Protein AF-A0A1F7HDV5-F1 (afdb_monomer_lite)

Sequence (120 aa):
MLSLFSFTANAQIQKISESGCVTSDGVPTLKCLEVVFSNVLVLASAIVVLILFIMFVVGSFLYLTSRGDPEGIKKAQGTIKFALIGLLLFMGSYLILNIINVVFGLKGDLMKFEIPENLP

Organism: NCBI:txid1802042

InterPro domains:
  IPR043993 Type IV secretion system pilin [PF18895] (34-99)

Secondary structure (DSSP, 8-state):
--GGG----------TTTTT-B-TTSPBPHHHHHHHHHHHHHHHHHHHHHHHHHHHHHHHHHHHHTTT-HHHHHHHHHHHHHHHHHHHHHHHHHHH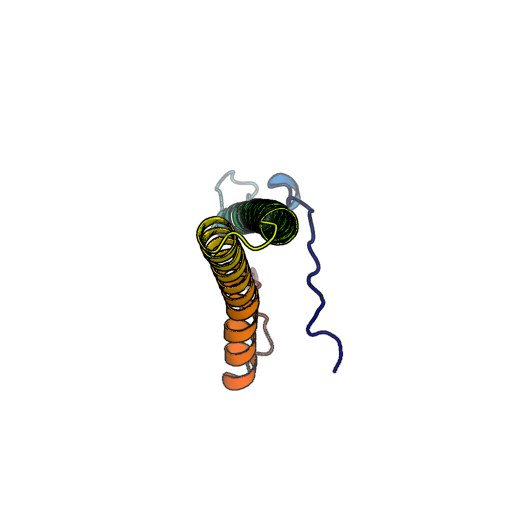HHHHHHHHT-SS-TT---------

Radius of gyration: 20.65 Å; chains: 1; bounding box: 58×25×55 Å

Structure (mmCIF, N/CA/C/O backbone):
data_AF-A0A1F7HDV5-F1
#
_entry.id   AF-A0A1F7HDV5-F1
#
loop_
_atom_site.group_PDB
_atom_site.id
_atom_site.type_symbol
_atom_site.label_atom_id
_atom_site.label_alt_id
_atom_site.label_comp_id
_atom_site.label_asym_id
_atom_site.label_entity_id
_atom_site.label_seq_id
_atom_site.pdbx_PDB_ins_code
_atom_site.Cartn_x
_atom_site.Cartn_y
_atom_site.Cartn_z
_atom_site.occupancy
_atom_site.B_iso_or_equiv
_atom_site.auth_seq_id
_atom_site.auth_comp_id
_atom_site.auth_asym_id
_atom_site.auth_atom_id
_atom_site.pdbx_PDB_model_num
ATOM 1 N N . MET A 1 1 ? -7.917 -17.226 -18.440 1.00 34.19 1 MET A N 1
ATOM 2 C CA . MET A 1 1 ? -8.938 -16.347 -17.823 1.00 34.19 1 MET A CA 1
ATOM 3 C C . MET A 1 1 ? -8.820 -16.226 -16.292 1.00 34.19 1 MET A C 1
ATOM 5 O O . MET A 1 1 ? -9.558 -15.446 -15.718 1.00 34.19 1 MET A O 1
ATOM 9 N N . LEU A 1 2 ? -7.873 -16.914 -15.627 1.00 40.38 2 LEU A N 1
ATOM 10 C CA . LEU A 1 2 ? -7.705 -16.884 -14.158 1.00 40.38 2 LEU A CA 1
ATOM 11 C C . LEU A 1 2 ? -6.338 -16.343 -13.679 1.00 40.38 2 LEU A C 1
ATOM 13 O O . LEU A 1 2 ? -6.026 -16.421 -12.501 1.00 40.38 2 LEU A O 1
ATOM 17 N N . SER A 1 3 ? -5.529 -15.758 -14.572 1.00 46.03 3 SER A N 1
ATOM 18 C CA . SER A 1 3 ? -4.183 -15.248 -14.239 1.00 46.03 3 SER A CA 1
ATOM 19 C C . SER A 1 3 ? -4.170 -13.835 -13.631 1.00 46.03 3 SER A C 1
ATOM 21 O O . SER A 1 3 ? -3.103 -13.313 -13.331 1.00 46.03 3 SER A O 1
ATOM 23 N N . LEU A 1 4 ? -5.333 -13.198 -13.451 1.00 45.03 4 LEU A N 1
ATOM 24 C CA . LEU A 1 4 ? -5.429 -11.801 -12.998 1.00 45.03 4 LEU A CA 1
ATOM 25 C C . LEU A 1 4 ? -5.106 -11.607 -11.506 1.00 45.03 4 LEU A C 1
ATOM 27 O O . LEU A 1 4 ? -4.964 -10.473 -11.064 1.00 45.03 4 LEU A O 1
ATOM 31 N N . PHE A 1 5 ? -4.972 -12.694 -10.740 1.00 45.94 5 PHE A N 1
ATOM 32 C CA . PHE A 1 5 ? -4.618 -12.660 -9.316 1.00 45.94 5 PHE A CA 1
ATOM 33 C C . PHE A 1 5 ? -3.220 -13.201 -9.022 1.00 45.94 5 PHE A C 1
ATOM 35 O O . PHE A 1 5 ? -2.891 -13.432 -7.859 1.00 45.94 5 PHE A O 1
ATOM 42 N N . SER A 1 6 ? -2.379 -13.377 -10.044 1.00 42.72 6 SER A N 1
ATOM 43 C CA . SER A 1 6 ? -0.965 -13.690 -9.844 1.00 42.72 6 SER A CA 1
ATOM 44 C C . SER A 1 6 ? -0.228 -12.451 -9.328 1.00 42.72 6 SER A C 1
ATOM 46 O O . SER A 1 6 ? 0.603 -11.871 -10.019 1.00 42.72 6 SER A O 1
ATOM 48 N N . PHE A 1 7 ? -0.506 -12.053 -8.083 1.00 50.22 7 PHE A N 1
ATOM 49 C CA . PHE A 1 7 ? 0.438 -11.298 -7.269 1.00 50.22 7 PHE A CA 1
ATOM 50 C C . PHE A 1 7 ? 1.604 -12.240 -6.959 1.00 50.22 7 PHE A C 1
ATOM 52 O O . PHE A 1 7 ? 1.737 -12.755 -5.850 1.00 50.22 7 PHE A O 1
ATOM 59 N N . THR A 1 8 ? 2.439 -12.527 -7.957 1.00 51.50 8 THR A N 1
ATOM 60 C CA . THR A 1 8 ? 3.750 -13.115 -7.709 1.00 51.50 8 THR A CA 1
ATOM 61 C C . THR A 1 8 ? 4.568 -12.042 -7.006 1.00 51.50 8 THR A C 1
ATOM 63 O O . THR A 1 8 ? 5.244 -11.233 -7.640 1.00 51.50 8 THR A O 1
ATOM 66 N N . ALA A 1 9 ? 4.459 -11.999 -5.680 1.00 44.91 9 ALA A N 1
ATOM 67 C CA . ALA A 1 9 ? 5.402 -11.304 -4.827 1.00 44.91 9 ALA A CA 1
ATOM 68 C C . ALA A 1 9 ? 6.722 -12.083 -4.896 1.00 44.91 9 ALA A C 1
ATOM 70 O O . ALA A 1 9 ? 7.033 -12.909 -4.040 1.00 44.91 9 ALA A O 1
ATOM 71 N N . ASN A 1 10 ? 7.482 -11.867 -5.969 1.00 53.50 10 ASN A N 1
ATOM 72 C CA . ASN A 1 10 ? 8.859 -12.319 -6.037 1.00 53.50 10 ASN A CA 1
ATOM 73 C C . ASN A 1 10 ? 9.647 -11.468 -5.033 1.00 53.50 10 ASN A C 1
ATOM 75 O O . ASN A 1 10 ? 10.115 -10.385 -5.358 1.00 53.50 10 ASN A O 1
ATOM 79 N N . ALA A 1 11 ? 9.787 -11.949 -3.796 1.00 49.41 11 ALA A N 1
ATOM 80 C CA . ALA A 1 11 ? 10.617 -11.329 -2.756 1.00 49.41 11 ALA A CA 1
ATOM 81 C C . ALA A 1 11 ? 12.134 -11.488 -3.022 1.00 49.41 11 ALA A C 1
ATOM 83 O O . ALA A 1 11 ? 12.949 -11.420 -2.104 1.00 49.41 11 ALA A O 1
ATOM 84 N N . GLN A 1 12 ? 12.522 -11.758 -4.270 1.00 51.56 12 GLN A N 1
ATOM 85 C CA . GLN A 1 12 ? 13.910 -11.952 -4.664 1.00 51.56 12 GLN A CA 1
ATOM 86 C C . GLN A 1 12 ? 14.505 -10.574 -4.962 1.00 51.56 12 GLN A C 1
ATOM 88 O O . GLN A 1 12 ? 14.268 -10.006 -6.024 1.00 51.56 12 GLN A O 1
ATOM 93 N N . ILE A 1 13 ? 15.254 -10.025 -4.004 1.00 58.44 13 ILE A N 1
ATOM 94 C CA . ILE A 1 13 ? 16.085 -8.840 -4.237 1.00 58.44 13 ILE A CA 1
ATOM 95 C C . ILE A 1 13 ? 17.119 -9.237 -5.290 1.00 58.44 13 ILE A C 1
ATOM 97 O O . ILE A 1 13 ? 17.965 -10.100 -5.043 1.00 58.44 13 ILE A O 1
ATOM 101 N N . GLN A 1 14 ? 17.039 -8.630 -6.470 1.00 62.47 14 GLN A N 1
ATOM 102 C CA . GLN A 1 14 ? 17.943 -8.932 -7.567 1.00 62.47 14 GLN A CA 1
ATOM 103 C C . GLN A 1 14 ? 19.323 -8.372 -7.203 1.00 62.47 14 GLN A C 1
ATOM 105 O O . GLN A 1 14 ? 19.498 -7.161 -7.033 1.00 62.47 14 GLN A O 1
ATOM 110 N N . LYS A 1 15 ? 20.298 -9.264 -6.983 1.00 54.75 15 LYS A N 1
ATOM 111 C CA . LYS A 1 15 ? 21.663 -8.882 -6.608 1.00 54.75 15 LYS A CA 1
ATOM 112 C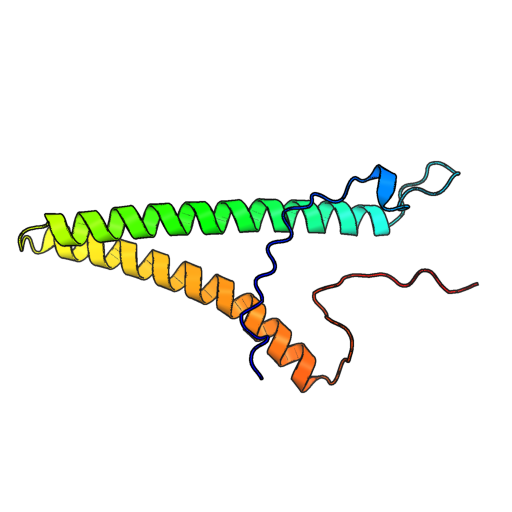 C . LYS A 1 15 ? 22.320 -8.139 -7.770 1.00 54.75 15 LYS A C 1
ATOM 114 O O . LYS A 1 15 ? 22.466 -8.696 -8.853 1.00 54.75 15 LYS A O 1
ATOM 119 N N . ILE A 1 16 ? 22.795 -6.921 -7.496 1.00 61.16 16 ILE A N 1
ATOM 120 C CA . ILE A 1 16 ? 23.449 -6.012 -8.460 1.00 61.16 16 ILE A CA 1
ATOM 121 C C . ILE A 1 16 ? 24.571 -6.718 -9.256 1.00 61.16 16 ILE A C 1
ATOM 123 O O . ILE A 1 16 ? 24.754 -6.465 -10.443 1.00 61.16 16 ILE A O 1
ATOM 127 N N . SER A 1 17 ? 25.298 -7.639 -8.610 1.00 53.75 17 SER A N 1
ATOM 128 C CA . SER A 1 17 ? 26.438 -8.357 -9.198 1.00 53.75 17 SER A CA 1
ATOM 129 C C . SER A 1 17 ? 26.061 -9.542 -10.102 1.00 53.75 17 SER A C 1
ATOM 131 O O . SER A 1 17 ? 26.893 -9.954 -10.901 1.00 53.75 17 SER A O 1
ATOM 133 N N . GLU A 1 18 ? 24.850 -10.100 -9.988 1.00 59.41 18 GLU A N 1
ATOM 134 C CA . GLU A 1 18 ? 24.367 -11.199 -10.851 1.00 59.41 18 GLU A CA 1
ATOM 135 C C . GLU A 1 18 ? 23.564 -10.682 -12.053 1.00 59.41 18 GLU A C 1
ATOM 137 O O . GLU A 1 18 ? 23.399 -11.392 -13.039 1.00 59.41 18 GLU A O 1
ATOM 142 N N . SER A 1 19 ? 23.095 -9.431 -12.010 1.00 57.56 19 SER A N 1
ATOM 143 C CA . SER A 1 19 ? 22.284 -8.817 -13.069 1.00 57.56 19 SER A CA 1
ATOM 144 C C . SER A 1 19 ? 23.060 -8.345 -14.306 1.00 57.56 19 SER A C 1
ATOM 146 O O . SER A 1 19 ? 22.453 -7.756 -15.194 1.00 57.56 19 SER A O 1
ATOM 148 N N . GLY A 1 20 ? 24.382 -8.551 -14.373 1.00 63.16 20 GLY A N 1
ATOM 149 C CA . GLY A 1 20 ? 25.196 -8.199 -15.547 1.00 63.16 20 GLY A CA 1
ATOM 150 C C . GLY A 1 20 ? 25.173 -6.711 -15.930 1.00 63.16 20 GLY A C 1
ATOM 151 O O . GLY A 1 20 ? 25.479 -6.370 -17.063 1.00 63.16 20 GLY A O 1
ATOM 152 N N . CYS A 1 21 ? 24.781 -5.817 -15.013 1.00 68.44 21 CYS A N 1
ATOM 153 C CA . CYS A 1 21 ? 24.524 -4.408 -15.329 1.00 68.44 21 CYS A CA 1
ATOM 154 C C . CYS A 1 21 ? 25.786 -3.522 -15.328 1.00 68.44 21 CYS A C 1
ATOM 156 O O . CYS A 1 21 ? 25.716 -2.347 -15.690 1.00 68.44 21 CYS A O 1
ATOM 158 N N . VAL A 1 22 ? 26.932 -4.082 -14.920 1.00 65.56 22 VAL A N 1
ATOM 159 C CA . VAL A 1 22 ? 28.242 -3.423 -14.922 1.00 65.56 22 VAL A CA 1
ATOM 160 C C . VAL A 1 22 ? 29.086 -4.054 -16.025 1.00 65.56 22 VAL A C 1
ATOM 162 O O . VAL A 1 22 ? 29.314 -5.264 -16.014 1.00 65.56 22 VAL A O 1
ATOM 165 N N . THR A 1 23 ? 29.538 -3.240 -16.976 1.00 66.00 23 THR A N 1
ATOM 166 C CA . THR A 1 23 ? 30.447 -3.688 -18.044 1.00 66.00 23 THR A CA 1
ATOM 167 C C . THR A 1 23 ? 31.854 -3.893 -17.470 1.00 66.00 23 THR A C 1
ATOM 169 O O . THR A 1 23 ? 32.214 -3.261 -16.474 1.00 66.00 23 THR A O 1
ATOM 172 N N . SER A 1 24 ? 32.677 -4.749 -18.085 1.00 63.34 24 SER A N 1
ATOM 173 C CA . SER A 1 24 ? 34.063 -5.014 -17.654 1.00 63.34 24 SER A CA 1
ATOM 174 C C . SER A 1 24 ? 34.967 -3.771 -17.580 1.00 63.34 24 SER A C 1
ATOM 176 O O . SER A 1 24 ? 36.004 -3.831 -16.928 1.00 63.34 24 SER A O 1
ATOM 178 N N . ASP A 1 25 ? 34.549 -2.642 -18.158 1.00 64.81 25 ASP A N 1
ATOM 179 C CA . ASP A 1 25 ? 35.237 -1.344 -18.091 1.00 64.81 25 ASP A CA 1
ATOM 180 C C . ASP A 1 25 ? 34.883 -0.507 -16.842 1.00 64.81 25 ASP A C 1
ATOM 182 O O . ASP A 1 25 ? 35.320 0.635 -16.703 1.00 64.81 25 ASP A O 1
ATOM 186 N N . GLY A 1 26 ? 34.081 -1.043 -15.914 1.00 66.88 26 GLY A N 1
ATOM 187 C CA . GLY A 1 26 ? 33.785 -0.406 -14.624 1.00 66.88 26 GLY A CA 1
ATOM 188 C C . GLY A 1 26 ? 32.790 0.760 -14.677 1.00 66.88 26 GLY A C 1
ATOM 189 O O . GLY A 1 26 ? 32.564 1.413 -13.658 1.00 66.88 26 GLY A O 1
ATOM 190 N N . VAL A 1 27 ? 32.166 1.018 -15.830 1.00 70.69 27 VAL A N 1
ATOM 191 C CA . VAL A 1 27 ? 31.098 2.019 -15.965 1.00 70.69 27 VAL A CA 1
ATOM 192 C C . VAL A 1 27 ? 29.722 1.413 -15.635 1.00 70.69 27 VAL A C 1
ATOM 194 O O . VAL A 1 27 ? 29.376 0.351 -16.161 1.00 70.69 27 VAL A O 1
ATOM 197 N N . PRO A 1 28 ? 28.911 2.057 -14.772 1.00 67.62 28 PRO A N 1
ATOM 198 C CA . PRO A 1 28 ? 27.533 1.637 -14.519 1.00 67.62 28 PRO A CA 1
ATOM 199 C C . PRO A 1 28 ? 26.625 1.994 -15.704 1.00 67.62 28 PRO A C 1
ATOM 201 O O . PRO A 1 28 ? 26.456 3.172 -16.026 1.00 67.62 28 PRO A O 1
ATOM 204 N N . THR A 1 29 ? 26.004 0.998 -16.335 1.00 72.75 29 THR A N 1
ATOM 205 C CA . THR A 1 29 ? 25.024 1.214 -17.412 1.00 72.75 29 THR A CA 1
ATOM 206 C C . THR A 1 29 ? 23.651 1.582 -16.833 1.00 72.75 29 THR A C 1
ATOM 208 O O . THR A 1 29 ? 23.334 1.268 -15.684 1.00 72.75 29 THR A O 1
ATOM 211 N N . LEU A 1 30 ? 22.776 2.187 -17.644 1.00 74.62 30 LEU A N 1
ATOM 212 C CA . LEU A 1 30 ? 21.386 2.524 -17.283 1.00 74.62 30 LEU A CA 1
ATOM 213 C C . LEU A 1 30 ? 20.580 1.295 -16.808 1.00 74.62 30 LEU A C 1
ATOM 215 O O . LEU A 1 30 ? 19.641 1.443 -16.030 1.00 74.62 30 LEU A O 1
ATOM 219 N N . LYS A 1 31 ? 21.000 0.077 -17.180 1.00 71.81 31 LYS A N 1
ATOM 220 C CA . LYS A 1 31 ? 20.475 -1.188 -16.643 1.00 71.81 31 LYS A CA 1
ATOM 221 C C . LYS A 1 31 ? 20.640 -1.340 -15.128 1.00 71.81 31 LYS A C 1
ATOM 223 O O . LYS A 1 31 ? 19.793 -1.950 -14.485 1.00 71.81 31 LYS A O 1
ATOM 228 N N . CYS A 1 32 ? 21.682 -0.780 -14.509 1.00 74.50 32 CYS A N 1
ATOM 229 C CA . CYS A 1 32 ? 21.804 -0.850 -13.048 1.00 74.50 32 CYS A CA 1
ATOM 230 C C . CYS A 1 32 ? 20.738 0.003 -12.347 1.00 74.50 32 CYS A C 1
ATOM 232 O O . CYS A 1 32 ? 20.306 -0.340 -11.246 1.00 74.50 32 CYS A O 1
ATOM 234 N N . LEU A 1 33 ? 20.281 1.088 -12.984 1.00 80.00 33 LEU A N 1
ATOM 235 C CA . LEU A 1 33 ? 19.199 1.907 -12.444 1.00 80.00 33 LEU A CA 1
ATOM 236 C C . LEU A 1 33 ? 17.873 1.135 -12.431 1.00 80.00 33 LEU A C 1
ATOM 238 O O . LEU A 1 33 ? 17.123 1.245 -11.464 1.00 80.00 33 LEU A O 1
ATOM 242 N N . GLU A 1 34 ? 17.625 0.300 -13.444 1.00 77.62 34 GLU A N 1
ATOM 243 C CA . GLU A 1 34 ? 16.471 -0.607 -13.501 1.00 77.62 34 GLU A CA 1
ATOM 244 C C . GLU A 1 34 ? 16.451 -1.577 -12.306 1.00 77.62 34 GLU A C 1
ATOM 246 O O . GLU A 1 34 ? 15.428 -1.720 -11.635 1.00 77.62 34 GLU A O 1
ATOM 251 N N . VAL A 1 35 ? 17.598 -2.181 -11.969 1.00 77.75 35 VAL A N 1
ATOM 252 C CA . VAL A 1 35 ? 17.722 -3.119 -10.836 1.00 77.75 35 VAL A CA 1
ATOM 253 C C . VAL A 1 35 ? 17.473 -2.422 -9.500 1.00 77.75 35 VAL A C 1
ATOM 255 O O . VAL A 1 35 ? 16.745 -2.940 -8.649 1.00 77.75 35 VAL A O 1
ATOM 258 N N . VAL A 1 36 ? 18.046 -1.231 -9.305 1.00 81.81 36 VAL A N 1
ATOM 259 C CA . VAL A 1 36 ? 17.821 -0.440 -8.086 1.00 81.81 36 VAL A CA 1
ATOM 260 C C . VAL A 1 36 ? 16.349 -0.054 -7.968 1.00 81.81 36 VAL A C 1
ATOM 262 O O . VAL A 1 36 ? 15.757 -0.230 -6.904 1.00 81.81 36 VAL A O 1
ATOM 265 N N . PHE A 1 37 ? 15.740 0.418 -9.056 1.00 83.19 37 PHE A N 1
ATOM 266 C CA . PHE A 1 37 ? 14.338 0.822 -9.068 1.00 83.19 37 PHE A CA 1
ATOM 267 C C . PHE A 1 37 ? 13.401 -0.361 -8.790 1.00 83.19 37 PHE A C 1
ATOM 269 O O . PHE A 1 37 ? 12.502 -0.244 -7.959 1.00 83.19 37 PHE A O 1
ATOM 276 N N . SER A 1 38 ? 13.663 -1.522 -9.394 1.00 80.00 38 SER A N 1
ATOM 277 C CA . SER A 1 38 ? 12.918 -2.761 -9.142 1.00 80.00 38 SER A CA 1
ATOM 278 C C . SER A 1 38 ? 13.010 -3.192 -7.673 1.00 80.00 38 SER A C 1
ATOM 280 O O . SER A 1 38 ? 11.987 -3.401 -7.018 1.00 80.00 38 SER A O 1
ATOM 282 N N . ASN A 1 39 ? 14.217 -3.221 -7.100 1.00 81.94 39 ASN A N 1
ATOM 283 C CA . ASN A 1 39 ? 14.418 -3.587 -5.695 1.00 81.94 39 ASN A CA 1
ATOM 284 C C . ASN A 1 39 ? 13.724 -2.609 -4.729 1.00 81.94 39 ASN A C 1
ATOM 286 O O . ASN A 1 39 ? 13.118 -3.037 -3.743 1.00 81.94 39 ASN A O 1
ATOM 290 N N . VAL A 1 40 ? 13.775 -1.303 -5.016 1.00 85.69 40 VAL A N 1
ATOM 291 C CA . VAL A 1 40 ? 13.093 -0.276 -4.213 1.00 85.69 40 VAL A CA 1
ATOM 292 C C . VAL A 1 40 ? 11.576 -0.435 -4.294 1.00 85.69 40 VAL A C 1
ATOM 294 O O . VAL A 1 40 ? 10.911 -0.367 -3.261 1.00 85.69 40 VAL A O 1
ATOM 297 N N . LEU A 1 41 ? 11.019 -0.695 -5.479 1.00 85.50 41 LEU A N 1
ATOM 298 C CA . LEU A 1 41 ? 9.584 -0.928 -5.649 1.00 85.50 41 LEU A CA 1
ATOM 299 C C . LEU A 1 41 ? 9.111 -2.192 -4.922 1.00 85.50 41 LEU A C 1
ATOM 301 O O . LEU A 1 41 ? 8.081 -2.156 -4.245 1.00 85.50 41 LEU A O 1
ATOM 305 N N . VAL A 1 42 ? 9.865 -3.292 -5.007 1.00 82.75 42 VAL A N 1
ATOM 306 C CA . VAL A 1 42 ? 9.550 -4.535 -4.284 1.00 82.75 42 VAL A CA 1
ATOM 307 C C . VAL A 1 42 ? 9.561 -4.288 -2.775 1.00 82.75 42 VAL A C 1
ATOM 309 O O . VAL A 1 42 ? 8.597 -4.639 -2.092 1.00 82.75 42 VAL A O 1
ATOM 312 N N . LEU A 1 43 ? 10.580 -3.603 -2.252 1.00 85.19 43 LEU A N 1
ATOM 313 C CA . LEU A 1 43 ? 10.653 -3.264 -0.830 1.00 85.19 43 LEU A CA 1
ATOM 314 C C . LEU A 1 43 ? 9.503 -2.342 -0.393 1.00 85.19 43 LEU A C 1
ATOM 316 O O . LEU A 1 43 ? 8.847 -2.604 0.616 1.00 85.19 43 LEU A O 1
ATOM 320 N N . ALA A 1 44 ? 9.227 -1.286 -1.160 1.00 88.19 44 ALA A N 1
ATOM 321 C CA . ALA A 1 44 ? 8.158 -0.339 -0.861 1.00 88.19 44 ALA A CA 1
ATOM 322 C C . ALA A 1 44 ? 6.781 -1.019 -0.881 1.00 88.19 44 ALA A C 1
ATOM 324 O O . ALA A 1 44 ? 5.984 -0.823 0.036 1.00 88.19 44 ALA A O 1
ATOM 325 N N . SER A 1 45 ? 6.512 -1.862 -1.881 1.00 87.12 45 SER A N 1
ATOM 326 C CA . SER A 1 45 ? 5.248 -2.598 -1.983 1.00 87.12 45 SER A CA 1
ATOM 327 C C . SER A 1 45 ? 5.031 -3.552 -0.803 1.00 87.12 45 SER A C 1
ATOM 329 O O . SER A 1 45 ? 3.934 -3.582 -0.241 1.00 87.12 45 SER A O 1
ATOM 331 N N . ALA A 1 46 ? 6.076 -4.254 -0.351 1.00 86.81 46 ALA A N 1
ATOM 332 C CA . ALA A 1 46 ? 6.003 -5.123 0.821 1.00 86.81 46 ALA A CA 1
ATOM 333 C C . ALA A 1 46 ? 5.651 -4.340 2.099 1.00 86.81 46 ALA A C 1
ATOM 335 O O . ALA A 1 46 ? 4.797 -4.769 2.879 1.00 86.81 46 ALA A O 1
ATOM 336 N N . ILE A 1 47 ? 6.255 -3.161 2.286 1.00 90.75 47 ILE A N 1
ATOM 337 C CA . ILE A 1 47 ? 5.965 -2.278 3.425 1.00 90.75 47 ILE A CA 1
ATOM 338 C C . ILE A 1 47 ? 4.517 -1.773 3.370 1.00 90.75 47 ILE A C 1
ATOM 340 O O . ILE A 1 47 ? 3.821 -1.794 4.385 1.00 90.75 47 ILE A O 1
ATOM 344 N N . VAL A 1 48 ? 4.035 -1.362 2.193 1.00 90.62 48 VAL A N 1
ATOM 345 C CA . VAL A 1 48 ? 2.653 -0.887 2.013 1.00 90.62 48 VAL A CA 1
ATOM 346 C C . VAL A 1 48 ? 1.645 -1.971 2.391 1.00 90.62 48 VAL A C 1
ATOM 348 O O . VAL A 1 48 ? 0.728 -1.706 3.169 1.00 90.62 48 VAL A O 1
ATOM 351 N N . VAL A 1 49 ? 1.826 -3.198 1.896 1.00 89.31 49 VAL A N 1
ATOM 352 C CA . VAL A 1 49 ? 0.923 -4.319 2.200 1.00 89.31 49 VAL A CA 1
ATOM 353 C C . VAL A 1 49 ? 0.927 -4.643 3.697 1.00 89.31 49 VAL A C 1
ATOM 355 O O . VAL A 1 49 ? -0.138 -4.849 4.280 1.00 89.31 49 VAL A O 1
ATOM 358 N N . LEU A 1 50 ? 2.097 -4.620 4.342 1.00 92.12 50 LEU A N 1
ATOM 359 C CA . LEU A 1 50 ? 2.216 -4.840 5.784 1.00 92.12 50 LEU A CA 1
ATOM 360 C C . LEU A 1 50 ? 1.460 -3.774 6.595 1.00 92.12 50 LEU A C 1
ATOM 362 O O . LEU A 1 50 ? 0.712 -4.109 7.515 1.00 92.12 50 LEU A O 1
ATOM 366 N N . ILE A 1 51 ? 1.617 -2.496 6.243 1.00 92.19 51 ILE A N 1
ATOM 367 C CA . ILE A 1 51 ? 0.929 -1.389 6.923 1.00 92.19 51 ILE A CA 1
ATOM 368 C C . ILE A 1 51 ? -0.587 -1.495 6.729 1.00 92.19 51 ILE A C 1
ATOM 370 O O . ILE A 1 51 ? -1.337 -1.379 7.702 1.00 92.19 51 ILE A O 1
ATOM 374 N N . LEU A 1 52 ? -1.045 -1.760 5.501 1.00 91.31 52 LEU A N 1
ATOM 375 C CA . LEU A 1 52 ? -2.468 -1.945 5.205 1.00 91.31 52 LEU A CA 1
ATOM 376 C C . LEU A 1 52 ? -3.063 -3.100 6.015 1.00 91.31 52 LEU A C 1
ATOM 378 O O . LEU A 1 52 ? -4.158 -2.958 6.559 1.00 91.31 52 LEU A O 1
ATOM 382 N N . PHE A 1 53 ? -2.331 -4.207 6.156 1.00 91.56 53 PHE A N 1
ATOM 383 C CA . PHE A 1 53 ? -2.758 -5.340 6.971 1.00 91.56 53 PHE A CA 1
ATOM 384 C C . PHE A 1 53 ? -2.926 -4.954 8.448 1.00 91.56 53 PHE A C 1
ATOM 386 O O . PHE A 1 53 ? -3.970 -5.227 9.041 1.00 91.56 53 PHE A O 1
ATOM 393 N N . ILE A 1 54 ? -1.953 -4.248 9.034 1.00 93.56 54 ILE A N 1
ATOM 394 C CA . ILE A 1 54 ? -2.027 -3.793 10.433 1.00 93.56 54 ILE A CA 1
ATOM 395 C C . ILE A 1 54 ? -3.209 -2.836 10.638 1.00 93.56 54 ILE A C 1
ATOM 397 O O . ILE A 1 54 ? -3.990 -3.009 11.576 1.00 93.56 54 ILE A O 1
ATOM 401 N N . MET A 1 55 ? -3.382 -1.850 9.752 1.00 91.25 55 MET A N 1
ATOM 402 C CA . MET A 1 55 ? -4.496 -0.899 9.831 1.00 91.25 55 MET A CA 1
ATOM 403 C C . MET A 1 55 ? -5.856 -1.588 9.697 1.00 91.25 55 MET A C 1
ATOM 405 O O . MET A 1 55 ? -6.803 -1.219 10.396 1.00 91.25 55 MET A O 1
ATOM 409 N N . PHE A 1 56 ? -5.954 -2.600 8.834 1.00 92.50 56 PHE A N 1
ATOM 410 C CA . PHE A 1 56 ? -7.170 -3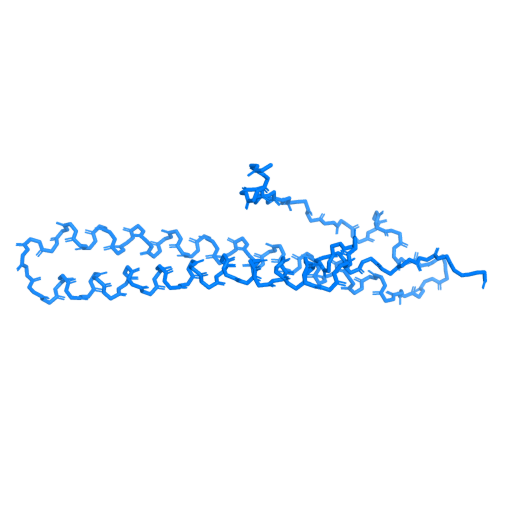.383 8.655 1.00 92.50 56 PHE A CA 1
ATOM 411 C C . PHE A 1 56 ? -7.524 -4.179 9.916 1.00 92.50 56 PHE A C 1
ATOM 413 O O . PHE A 1 56 ? -8.672 -4.143 10.368 1.00 92.50 56 PHE A O 1
ATOM 420 N N . VAL A 1 57 ? -6.537 -4.840 10.529 1.00 93.69 57 VAL A N 1
ATOM 421 C CA . VAL A 1 57 ? -6.713 -5.593 11.778 1.00 93.69 57 VAL A CA 1
ATOM 422 C C . VAL A 1 57 ? -7.143 -4.658 12.912 1.00 93.69 57 VAL A C 1
ATOM 424 O O . VAL A 1 57 ? -8.179 -4.889 13.535 1.00 93.69 57 VAL A O 1
ATOM 427 N N . VAL A 1 58 ? -6.417 -3.559 13.140 1.00 91.56 58 VAL A N 1
ATOM 428 C CA . VAL A 1 58 ? -6.732 -2.593 14.209 1.00 91.56 58 VAL A CA 1
ATOM 429 C C . VAL A 1 58 ? -8.106 -1.951 14.000 1.00 91.56 58 VAL A C 1
ATOM 431 O O . VAL A 1 58 ? -8.888 -1.859 14.946 1.00 91.56 58 VAL A O 1
ATOM 434 N N . GLY A 1 59 ? -8.437 -1.550 12.769 1.00 90.81 59 GLY A N 1
ATOM 435 C CA . GLY A 1 59 ? -9.750 -0.991 12.439 1.00 90.81 59 GLY A CA 1
ATOM 436 C C . GLY A 1 59 ? -10.890 -1.981 12.693 1.00 90.81 59 GLY A C 1
ATOM 437 O O . GLY A 1 59 ? -11.920 -1.604 13.253 1.00 90.81 59 GLY A O 1
ATOM 438 N N . SER A 1 60 ? -10.680 -3.257 12.360 1.00 90.62 60 SER A N 1
ATOM 439 C CA . SER A 1 60 ? -11.660 -4.328 12.581 1.00 90.62 60 SER A CA 1
ATOM 440 C C . SER A 1 60 ? -11.875 -4.612 14.069 1.00 90.62 60 SER A C 1
ATOM 442 O O . SER A 1 60 ? -13.016 -4.670 14.528 1.00 90.62 60 SER A O 1
ATOM 444 N N . PHE A 1 61 ? -10.799 -4.721 14.854 1.00 92.19 61 PHE A N 1
ATOM 445 C CA . PHE A 1 61 ? -10.902 -4.915 16.304 1.00 92.19 61 PHE A CA 1
ATOM 446 C C . PHE A 1 61 ? -11.555 -3.721 17.006 1.00 92.19 61 PHE A C 1
ATOM 448 O O . PHE A 1 61 ? -12.376 -3.915 17.907 1.00 92.19 61 PHE A O 1
ATOM 455 N N . LEU A 1 62 ? -11.241 -2.495 16.577 1.00 90.12 62 LEU A N 1
ATOM 456 C CA . LEU A 1 62 ? -11.869 -1.286 17.106 1.00 90.12 62 LEU A CA 1
ATOM 457 C C . LEU A 1 62 ? -13.375 -1.274 16.815 1.00 90.12 62 LEU A C 1
ATOM 459 O O . LEU A 1 62 ? -14.161 -0.957 17.706 1.00 90.12 62 LEU A O 1
ATOM 463 N N . TYR A 1 63 ? -13.789 -1.685 15.613 1.00 89.62 63 TYR A N 1
ATOM 464 C CA . TYR A 1 63 ? -15.203 -1.778 15.245 1.00 89.62 63 TYR A CA 1
ATOM 465 C C . TYR A 1 63 ? -15.964 -2.762 16.145 1.00 89.62 63 TYR A C 1
ATOM 467 O O . TYR A 1 63 ? -17.002 -2.409 16.704 1.00 89.62 63 TYR A O 1
ATOM 475 N N . LEU A 1 64 ? -15.414 -3.964 16.354 1.00 90.38 64 LEU A N 1
ATOM 476 C CA . LEU A 1 64 ? -16.038 -5.001 17.186 1.00 90.38 64 LEU A CA 1
ATOM 477 C C . LEU A 1 64 ? -16.084 -4.623 18.676 1.00 90.38 64 LEU A C 1
ATOM 479 O O . LEU A 1 64 ? -17.054 -4.925 19.368 1.00 90.38 64 LEU A O 1
ATOM 483 N N . THR A 1 65 ? -15.055 -3.935 19.175 1.00 89.56 65 THR A N 1
ATOM 484 C CA . THR A 1 65 ? -14.938 -3.575 20.602 1.00 89.56 65 THR A CA 1
ATOM 485 C C . THR A 1 65 ? -15.732 -2.316 20.968 1.00 89.56 65 THR A C 1
ATOM 487 O O . THR A 1 65 ? -15.943 -2.049 22.148 1.00 89.56 65 THR A O 1
ATOM 490 N N . SER A 1 66 ? -16.235 -1.559 19.988 1.00 84.69 66 SER A N 1
ATOM 491 C CA . SER A 1 66 ? -16.935 -0.290 20.239 1.00 84.69 66 SER A CA 1
ATOM 492 C C . SER A 1 66 ? -18.296 -0.441 20.937 1.00 84.69 66 SER A C 1
ATOM 494 O O . SER A 1 66 ? -18.864 0.564 21.340 1.00 84.69 66 SER A O 1
ATOM 496 N N . ARG A 1 67 ? -18.831 -1.662 21.122 1.00 82.44 67 ARG A N 1
ATOM 497 C CA . ARG A 1 67 ? -20.039 -1.965 21.936 1.00 82.44 67 ARG A CA 1
ATOM 498 C C . ARG A 1 67 ? -21.274 -1.072 21.680 1.00 82.44 67 ARG A C 1
ATOM 500 O O . ARG A 1 67 ? -22.154 -0.995 22.529 1.00 82.44 67 ARG A O 1
ATOM 507 N N . GLY A 1 68 ? -21.369 -0.433 20.514 1.00 79.75 68 GLY A N 1
ATOM 508 C CA . GLY A 1 68 ? -22.469 0.474 20.168 1.00 79.75 68 GLY A CA 1
ATOM 509 C C . GLY A 1 68 ? -22.238 1.952 20.501 1.00 79.75 68 GLY A C 1
ATOM 510 O O . GLY A 1 68 ? -23.145 2.748 20.280 1.00 79.75 68 GLY A O 1
ATOM 511 N N . ASP A 1 69 ? -21.050 2.342 20.973 1.00 89.94 69 ASP A N 1
ATOM 512 C CA . ASP A 1 69 ? -20.669 3.752 21.076 1.00 89.94 69 ASP A CA 1
ATOM 513 C C . ASP A 1 69 ? -20.537 4.375 19.667 1.00 89.94 69 ASP A C 1
ATOM 515 O O . ASP A 1 69 ? -19.720 3.910 18.859 1.00 89.94 69 ASP A O 1
ATOM 519 N N . PRO A 1 70 ? -21.330 5.410 19.329 1.00 86.44 70 PRO A N 1
ATOM 520 C CA . PRO A 1 70 ? -21.317 6.007 17.995 1.00 86.44 70 PRO A CA 1
ATOM 521 C C . PRO A 1 70 ? -19.967 6.638 17.634 1.00 86.44 70 PRO A C 1
ATOM 523 O O . PRO A 1 70 ? -19.617 6.683 16.450 1.00 86.44 70 PRO A O 1
ATOM 526 N N . GLU A 1 71 ? -19.193 7.105 18.616 1.00 87.44 71 GLU A N 1
ATOM 527 C CA . GLU A 1 71 ? -17.891 7.725 18.372 1.00 87.44 71 GLU A CA 1
ATOM 528 C C . GLU A 1 71 ? -16.831 6.681 17.987 1.00 87.44 71 GLU A C 1
ATOM 530 O O . GLU A 1 71 ? -16.174 6.814 16.944 1.00 87.44 71 GLU A O 1
ATOM 535 N N . GLY A 1 72 ? -16.734 5.588 18.749 1.00 86.81 72 GLY A N 1
ATOM 536 C CA . GLY A 1 72 ? -15.865 4.448 18.446 1.00 86.81 72 GLY A CA 1
ATOM 537 C C . GLY A 1 72 ? -16.178 3.799 17.095 1.00 86.81 72 GLY A C 1
ATOM 538 O O . GLY A 1 72 ? -15.268 3.563 16.290 1.00 86.81 72 GLY A O 1
ATOM 539 N N . ILE A 1 73 ? -17.466 3.608 16.785 1.00 89.56 73 ILE A N 1
ATOM 540 C CA . ILE A 1 73 ? -17.910 3.048 15.500 1.00 89.56 73 ILE A CA 1
ATOM 541 C C . ILE A 1 73 ? -17.527 3.963 14.333 1.00 89.56 73 ILE A C 1
ATOM 543 O O . ILE A 1 73 ? -16.994 3.484 13.327 1.00 89.56 73 ILE A O 1
ATOM 547 N N . LYS A 1 74 ? -17.748 5.279 14.455 1.00 90.38 74 LYS A N 1
ATOM 548 C CA . LYS A 1 74 ? -17.404 6.246 13.401 1.00 90.38 74 LYS A CA 1
ATOM 549 C C . LYS A 1 74 ? -15.899 6.272 13.138 1.00 90.38 74 LYS A C 1
ATOM 551 O O . LYS A 1 74 ? -15.479 6.306 11.978 1.00 90.38 74 LYS A O 1
ATOM 556 N N . LYS A 1 75 ? -15.086 6.205 14.195 1.00 88.56 75 LYS A N 1
ATOM 557 C CA . LYS A 1 75 ? -13.623 6.150 14.088 1.00 88.56 75 LYS A CA 1
ATOM 558 C C . LYS A 1 75 ? -13.156 4.866 13.399 1.00 88.56 75 LYS A C 1
ATOM 560 O O . LYS A 1 75 ? -12.376 4.941 12.450 1.00 88.56 75 LYS A O 1
ATOM 565 N N . ALA A 1 76 ? -13.680 3.712 13.810 1.00 90.12 76 ALA A N 1
ATOM 566 C CA . ALA A 1 76 ? -13.338 2.421 13.219 1.00 90.12 76 ALA A CA 1
ATOM 567 C C . ALA A 1 76 ? -13.726 2.331 11.736 1.00 90.12 76 ALA A C 1
ATOM 569 O O . ALA A 1 76 ? -12.917 1.919 10.904 1.00 90.12 76 ALA A O 1
ATOM 570 N N . GLN A 1 77 ? -14.931 2.788 11.383 1.00 89.38 77 GLN A N 1
ATOM 571 C CA . GLN A 1 77 ? -15.366 2.866 9.988 1.00 89.38 77 GLN A CA 1
ATOM 572 C C . GLN A 1 77 ? -14.475 3.794 9.161 1.00 89.38 77 GLN A C 1
ATOM 574 O O . GLN A 1 77 ? -14.170 3.469 8.016 1.00 89.38 77 GLN A O 1
ATOM 579 N N . GLY A 1 78 ? -14.027 4.918 9.728 1.00 91.81 78 GLY A N 1
ATOM 580 C CA . GLY A 1 78 ? -13.039 5.789 9.093 1.00 91.81 78 GLY A CA 1
ATOM 581 C C . GLY A 1 78 ? -11.758 5.028 8.754 1.00 91.81 78 GLY A C 1
ATOM 582 O O . GLY A 1 78 ? -11.356 4.991 7.592 1.00 91.81 78 GLY A O 1
ATOM 583 N N . THR A 1 79 ? -11.163 4.349 9.738 1.00 91.06 79 THR A N 1
ATOM 584 C CA . THR A 1 79 ? -9.938 3.553 9.548 1.00 91.06 79 THR A CA 1
ATOM 585 C C . THR A 1 79 ? -10.109 2.458 8.493 1.00 91.06 79 THR A C 1
ATOM 587 O O . THR A 1 79 ? -9.265 2.334 7.606 1.00 91.06 79 THR A O 1
ATOM 590 N N . ILE A 1 80 ? -11.212 1.705 8.536 1.00 91.56 80 ILE A N 1
ATOM 591 C CA . ILE A 1 80 ? -11.493 0.640 7.560 1.00 91.56 80 ILE A CA 1
ATOM 592 C C . ILE A 1 80 ? -11.677 1.224 6.153 1.00 91.56 80 ILE A C 1
ATOM 594 O O . ILE A 1 80 ? -11.137 0.676 5.193 1.00 91.56 80 ILE A O 1
ATOM 598 N N . LYS A 1 81 ? -12.384 2.354 6.010 1.00 92.31 81 LYS A N 1
ATOM 599 C CA . LYS A 1 81 ? -12.552 3.023 4.711 1.00 92.31 81 LYS A CA 1
ATOM 600 C C . LYS A 1 81 ? -11.214 3.449 4.119 1.00 92.31 81 LYS A C 1
ATOM 602 O O . LYS A 1 81 ? -10.969 3.172 2.949 1.00 92.31 81 LYS A O 1
ATOM 607 N N . PHE A 1 82 ? -10.343 4.073 4.910 1.00 91.38 82 PHE A N 1
ATOM 608 C CA . PHE A 1 82 ? -9.016 4.467 4.434 1.00 91.38 82 PHE A CA 1
ATOM 609 C C . PHE A 1 82 ? -8.157 3.258 4.041 1.00 91.38 82 PHE A C 1
ATOM 611 O O . PHE A 1 82 ? -7.516 3.296 2.992 1.00 91.38 82 PHE A O 1
ATOM 618 N N . ALA A 1 83 ? -8.196 2.168 4.814 1.00 91.25 83 ALA A N 1
ATOM 619 C CA . ALA A 1 83 ? -7.492 0.931 4.473 1.00 91.25 83 ALA A CA 1
ATOM 620 C C . ALA A 1 83 ? -8.008 0.314 3.157 1.00 91.25 83 ALA A C 1
ATOM 622 O O . ALA A 1 83 ? -7.211 -0.069 2.301 1.00 91.25 83 ALA A O 1
ATOM 623 N N . LEU A 1 84 ? -9.331 0.275 2.956 1.00 92.88 84 LEU A N 1
ATOM 624 C CA . LEU A 1 84 ? -9.946 -0.229 1.723 1.00 92.88 84 LEU A CA 1
ATOM 625 C C . LEU A 1 84 ? -9.602 0.629 0.504 1.00 92.88 84 LEU A C 1
ATOM 627 O O . LEU A 1 84 ? -9.294 0.086 -0.552 1.00 92.88 84 LEU A O 1
ATOM 631 N N . ILE A 1 85 ? -9.626 1.956 0.643 1.00 94.12 85 ILE A N 1
ATOM 632 C CA . ILE A 1 85 ? -9.257 2.879 -0.438 1.00 94.12 85 ILE A CA 1
ATOM 633 C C . ILE A 1 85 ? -7.784 2.700 -0.815 1.00 94.12 85 ILE A C 1
ATOM 635 O O . ILE A 1 85 ? -7.469 2.637 -2.001 1.00 94.12 85 ILE A O 1
ATOM 639 N N . GLY A 1 86 ? -6.891 2.560 0.170 1.00 90.50 86 GLY A N 1
ATOM 640 C CA . GLY A 1 86 ? -5.471 2.300 -0.076 1.00 90.50 86 GLY A CA 1
ATOM 641 C C . GLY A 1 86 ? -5.234 0.981 -0.815 1.00 90.50 86 GLY A C 1
ATOM 642 O O . GLY A 1 86 ? -4.494 0.950 -1.798 1.00 90.50 86 GLY A O 1
ATOM 643 N N . LEU A 1 87 ? -5.918 -0.090 -0.402 1.00 91.69 87 LEU A N 1
ATOM 644 C CA . LEU A 1 87 ? -5.848 -1.385 -1.080 1.00 91.69 87 LEU A CA 1
ATOM 645 C C . LEU A 1 87 ? -6.392 -1.311 -2.513 1.00 91.69 87 LEU A C 1
ATOM 647 O O . LEU A 1 87 ? -5.761 -1.812 -3.444 1.00 91.69 87 LEU A O 1
ATOM 651 N N . LEU A 1 88 ? -7.546 -0.666 -2.700 1.00 93.69 88 LEU A N 1
ATOM 652 C CA . LEU A 1 88 ? -8.172 -0.516 -4.010 1.00 93.69 88 LEU A CA 1
ATOM 653 C C . LEU A 1 88 ? -7.297 0.305 -4.957 1.00 93.69 88 LEU A C 1
ATOM 655 O O . LEU A 1 88 ? -7.202 -0.033 -6.130 1.00 93.69 88 LEU A O 1
ATOM 659 N N . LEU A 1 89 ? -6.635 1.350 -4.461 1.00 92.69 89 LEU A N 1
ATOM 660 C CA . LEU A 1 89 ? -5.703 2.157 -5.244 1.00 92.69 89 LEU A CA 1
ATOM 661 C C . LEU A 1 89 ? -4.458 1.349 -5.629 1.00 92.69 89 LEU A C 1
ATOM 663 O O . LEU A 1 89 ? -4.028 1.406 -6.780 1.00 92.69 89 LEU A O 1
ATOM 667 N N . PHE A 1 90 ? -3.919 0.546 -4.707 1.00 89.31 90 PHE A N 1
ATOM 668 C CA . PHE A 1 90 ? -2.788 -0.339 -4.986 1.00 89.31 90 PHE A CA 1
ATOM 669 C C . PHE A 1 90 ? -3.126 -1.376 -6.071 1.00 89.31 90 PHE A C 1
ATOM 671 O O . PHE A 1 90 ? -2.409 -1.489 -7.065 1.00 89.31 90 PHE A O 1
ATOM 678 N N . MET A 1 91 ? -4.257 -2.075 -5.936 1.00 89.31 91 MET A N 1
ATOM 679 C CA . MET A 1 91 ? -4.742 -3.012 -6.961 1.00 89.31 91 MET A CA 1
ATOM 680 C C . MET A 1 91 ? -5.125 -2.295 -8.264 1.00 89.31 91 MET A C 1
ATOM 682 O O . MET A 1 91 ? -4.871 -2.797 -9.359 1.00 89.31 91 MET A O 1
ATOM 686 N N . GLY A 1 92 ? -5.717 -1.108 -8.151 1.00 91.25 92 GLY A N 1
ATOM 687 C CA . GLY A 1 92 ? -6.134 -0.271 -9.269 1.00 91.25 92 GLY A CA 1
ATOM 688 C C . GLY A 1 92 ? -4.956 0.174 -10.128 1.00 91.25 92 GLY A C 1
ATOM 689 O O . GLY A 1 92 ? -5.067 0.146 -11.348 1.00 91.25 92 GLY A O 1
ATOM 690 N N . SER A 1 93 ? -3.811 0.493 -9.521 1.00 88.12 93 SER A N 1
ATOM 691 C CA . SER A 1 93 ? -2.576 0.823 -10.244 1.00 88.12 93 SER A CA 1
ATOM 692 C C . SER A 1 93 ? -2.177 -0.288 -11.225 1.00 88.12 93 SER A C 1
ATOM 694 O O . SER A 1 93 ? -1.969 -0.031 -12.412 1.00 88.12 93 SER A O 1
ATOM 696 N N . TYR A 1 94 ? -2.178 -1.545 -10.764 1.00 82.12 94 TYR A N 1
ATOM 697 C CA . TYR A 1 94 ? -1.897 -2.701 -11.620 1.00 82.12 94 TYR A CA 1
ATOM 698 C C . TYR A 1 94 ? -2.939 -2.859 -12.735 1.00 82.12 94 TYR A C 1
ATOM 700 O O . TYR A 1 94 ? -2.594 -3.088 -13.896 1.00 82.12 94 TYR A O 1
ATOM 708 N N . LEU A 1 95 ? -4.221 -2.692 -12.397 1.00 86.12 95 LEU A N 1
ATOM 709 C CA . LEU A 1 95 ? -5.312 -2.815 -13.360 1.00 86.12 95 LEU A CA 1
ATOM 710 C C . LEU A 1 95 ? -5.213 -1.771 -14.480 1.00 86.12 95 LEU A C 1
ATOM 712 O O .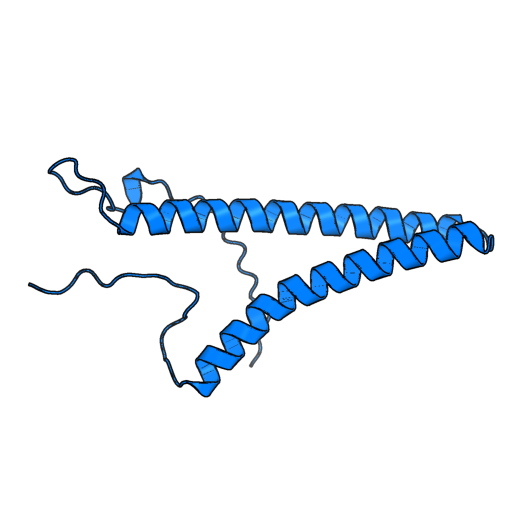 LEU A 1 95 ? -5.395 -2.118 -15.645 1.00 86.12 95 LEU A O 1
ATOM 716 N N . ILE A 1 96 ? -4.902 -0.518 -14.146 1.00 86.25 96 ILE A N 1
ATOM 717 C CA . ILE A 1 96 ? -4.765 0.576 -15.118 1.00 86.25 96 ILE A CA 1
ATOM 718 C C . ILE A 1 96 ? -3.643 0.265 -16.114 1.00 86.25 96 ILE A C 1
ATOM 720 O O . ILE A 1 96 ? -3.849 0.383 -17.321 1.00 86.25 96 ILE A O 1
ATOM 724 N N . LEU A 1 97 ? -2.488 -0.194 -15.630 1.00 82.38 97 LEU A N 1
ATOM 725 C CA . LEU A 1 97 ? -1.349 -0.547 -16.484 1.00 82.38 97 LEU A CA 1
ATOM 726 C C . LEU A 1 97 ? -1.677 -1.727 -17.408 1.00 82.38 97 LEU A C 1
ATOM 728 O O . LEU A 1 97 ? -1.347 -1.696 -18.593 1.00 82.38 97 LEU A O 1
ATOM 732 N N . ASN A 1 98 ? -2.419 -2.720 -16.914 1.00 79.75 98 ASN A N 1
ATOM 733 C CA . ASN A 1 98 ? -2.883 -3.831 -17.742 1.00 79.75 98 ASN A CA 1
ATOM 734 C C . ASN A 1 98 ? -3.914 -3.396 -18.803 1.00 79.75 98 ASN A C 1
ATOM 736 O O . ASN A 1 98 ? -3.867 -3.862 -19.939 1.00 79.75 98 ASN A O 1
ATOM 740 N N . ILE A 1 99 ? -4.828 -2.477 -18.468 1.00 83.94 99 ILE A N 1
ATOM 741 C CA . ILE A 1 99 ? -5.782 -1.916 -19.439 1.00 83.94 99 ILE A CA 1
ATOM 742 C C . ILE A 1 99 ? -5.028 -1.199 -20.563 1.00 83.94 99 ILE A C 1
ATOM 744 O O . ILE A 1 99 ? -5.360 -1.383 -21.733 1.00 83.94 99 ILE A O 1
ATOM 748 N N . ILE A 1 100 ? -3.989 -0.433 -20.226 1.00 83.62 100 ILE A N 1
ATOM 749 C CA . ILE A 1 100 ? -3.132 0.234 -21.211 1.00 83.62 100 ILE A CA 1
ATOM 750 C C . ILE A 1 100 ? -2.453 -0.813 -22.113 1.00 83.62 100 ILE A C 1
ATOM 752 O O . ILE A 1 100 ? -2.555 -0.703 -23.332 1.00 83.62 100 ILE A O 1
ATOM 756 N N . ASN A 1 101 ? -1.860 -1.879 -21.566 1.00 78.19 101 ASN A N 1
ATOM 757 C CA . ASN A 1 101 ? -1.248 -2.945 -22.380 1.00 78.19 101 ASN A CA 1
ATOM 758 C C . ASN A 1 101 ? -2.222 -3.532 -23.416 1.00 78.19 101 ASN A C 1
ATOM 760 O O . ASN A 1 101 ? -1.873 -3.702 -24.586 1.00 78.19 101 ASN A O 1
ATOM 764 N N . VAL A 1 102 ? -3.463 -3.799 -22.997 1.00 79.31 102 VAL A N 1
ATOM 765 C CA . VAL A 1 102 ? -4.505 -4.375 -23.860 1.00 79.31 102 VAL A CA 1
ATOM 766 C C . VAL A 1 102 ? -4.972 -3.385 -24.929 1.00 79.31 102 VAL A C 1
ATOM 768 O O . VAL A 1 102 ? -5.106 -3.767 -26.090 1.00 79.31 102 VAL A O 1
ATOM 771 N N . VAL A 1 103 ? -5.206 -2.121 -24.564 1.00 82.56 103 VAL A N 1
ATOM 772 C CA . VAL A 1 103 ? -5.706 -1.087 -25.489 1.00 82.56 103 VAL A CA 1
ATOM 773 C C . VAL A 1 103 ? -4.664 -0.729 -26.547 1.00 82.56 103 VAL A C 1
ATOM 775 O O . VAL A 1 103 ? -5.015 -0.552 -27.712 1.00 82.56 103 VAL A O 1
ATOM 778 N N . PHE A 1 104 ? -3.388 -0.653 -26.166 1.00 78.62 104 PHE A N 1
ATOM 779 C CA . PHE A 1 104 ? -2.302 -0.312 -27.086 1.00 78.62 104 PHE A CA 1
ATOM 780 C C . PHE A 1 104 ? -1.743 -1.526 -27.851 1.00 78.62 104 PHE A C 1
ATOM 782 O O . PHE A 1 104 ? -0.895 -1.357 -28.724 1.00 78.62 104 PHE A O 1
ATOM 789 N N . GLY A 1 105 ? -2.219 -2.747 -27.569 1.00 66.25 105 GLY A N 1
ATOM 790 C CA . GLY A 1 105 ? -1.829 -3.959 -28.299 1.00 66.25 105 GLY A CA 1
ATOM 791 C C . GLY A 1 105 ? -0.348 -4.331 -28.160 1.00 66.25 105 GLY A C 1
ATOM 792 O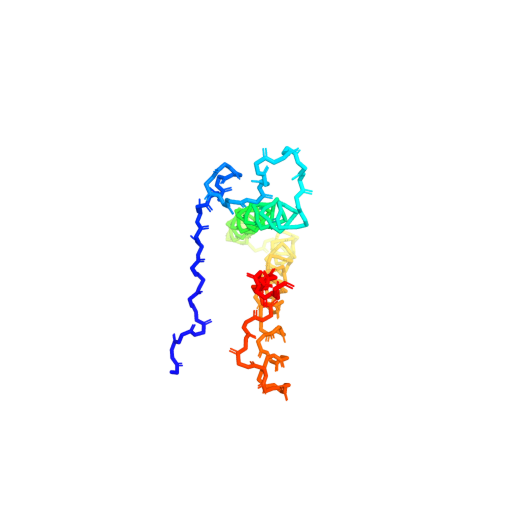 O . GLY A 1 105 ? 0.180 -5.098 -28.969 1.00 66.25 105 GLY A O 1
ATOM 793 N N . LEU A 1 106 ? 0.335 -3.792 -27.147 1.00 62.78 106 LEU A N 1
ATOM 794 C CA . LEU A 1 106 ? 1.734 -4.083 -26.870 1.00 62.78 106 LEU A CA 1
ATOM 795 C C . LEU A 1 106 ? 1.813 -5.480 -26.245 1.00 62.78 106 LEU A C 1
ATOM 797 O O . LEU A 1 106 ? 1.339 -5.711 -25.138 1.00 62.78 106 LEU A O 1
ATOM 801 N N . LYS A 1 107 ? 2.426 -6.433 -26.954 1.00 56.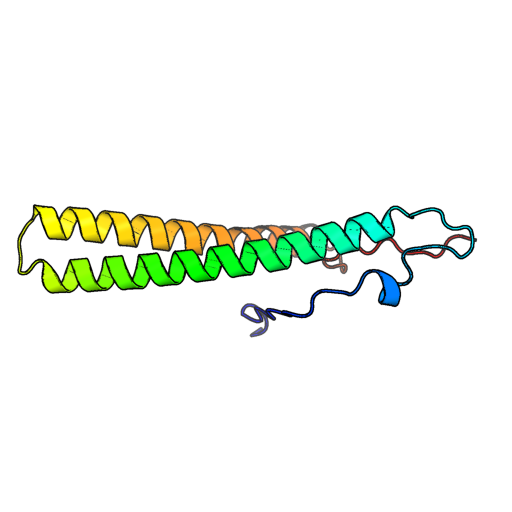69 107 LYS A N 1
ATOM 802 C CA . LYS A 1 107 ? 2.716 -7.785 -26.434 1.00 56.69 107 LYS A CA 1
ATOM 803 C C . LYS A 1 107 ? 3.821 -7.809 -25.361 1.00 56.69 107 LYS A C 1
ATOM 805 O O . LYS A 1 107 ? 4.193 -8.890 -24.917 1.00 56.69 107 LYS A O 1
ATOM 810 N N . GLY A 1 108 ? 4.363 -6.650 -24.983 1.00 58.25 108 GLY A N 1
ATOM 811 C CA . GLY A 1 108 ? 5.362 -6.500 -23.928 1.00 58.25 108 GLY A CA 1
ATOM 812 C C . GLY A 1 108 ? 4.724 -5.948 -22.658 1.00 58.25 108 GLY A C 1
ATOM 813 O O . GLY A 1 108 ? 3.993 -4.961 -22.715 1.00 58.25 108 GLY A O 1
ATOM 814 N N . ASP A 1 109 ? 5.006 -6.581 -21.521 1.00 60.59 109 ASP A N 1
ATOM 815 C CA . ASP A 1 109 ? 4.623 -6.067 -20.208 1.00 60.59 109 ASP A CA 1
ATOM 816 C C . ASP A 1 109 ? 5.313 -4.717 -19.975 1.00 60.59 109 ASP A C 1
ATOM 818 O O . ASP A 1 109 ? 6.511 -4.674 -19.710 1.00 60.59 109 ASP A O 1
ATOM 822 N N . LEU A 1 110 ? 4.566 -3.606 -19.995 1.00 60.97 110 LEU A N 1
ATOM 823 C CA . LEU A 1 110 ? 5.083 -2.277 -19.609 1.00 60.97 110 LEU A CA 1
ATOM 824 C C . LEU A 1 110 ? 5.618 -2.229 -18.165 1.00 60.97 110 LEU A C 1
ATOM 826 O O . LEU A 1 110 ? 6.294 -1.283 -17.773 1.00 60.97 110 LEU A O 1
ATOM 830 N N . MET A 1 111 ? 5.319 -3.257 -17.370 1.00 57.09 111 MET A N 1
ATOM 831 C CA . MET A 1 111 ? 5.864 -3.458 -16.028 1.00 57.09 111 MET A CA 1
ATOM 832 C C . MET A 1 111 ? 7.324 -3.919 -16.032 1.00 57.09 111 MET A C 1
ATOM 834 O O . MET A 1 111 ? 7.976 -3.907 -14.988 1.00 57.09 111 MET A O 1
ATOM 838 N N . LYS A 1 112 ? 7.835 -4.348 -17.187 1.00 56.62 112 LYS A N 1
ATOM 839 C CA . LYS A 1 112 ? 9.192 -4.834 -17.374 1.00 56.62 112 LYS A CA 1
ATOM 840 C C . LYS A 1 112 ? 9.954 -3.783 -18.180 1.00 56.62 112 LYS A C 1
ATOM 842 O O . LYS A 1 112 ? 9.886 -3.758 -19.404 1.00 56.62 112 LYS A O 1
ATOM 847 N N . PHE A 1 113 ? 10.674 -2.904 -17.488 1.00 60.22 113 PHE A N 1
ATOM 848 C CA . PHE A 1 113 ? 11.578 -1.931 -18.109 1.00 60.22 113 PHE A CA 1
ATOM 849 C C . PHE A 1 113 ? 12.849 -2.600 -18.666 1.00 60.22 113 PHE A C 1
ATOM 851 O O . PHE A 1 113 ? 13.928 -2.047 -18.534 1.00 60.22 113 PHE A O 1
ATOM 858 N N . GLU A 1 114 ? 12.744 -3.757 -19.326 1.00 62.12 114 GLU A N 1
ATOM 859 C CA . GLU A 1 114 ? 13.903 -4.393 -19.950 1.00 62.12 114 GLU A CA 1
ATOM 860 C C . GLU A 1 114 ? 14.338 -3.563 -21.158 1.00 62.12 114 GLU A C 1
ATOM 862 O O . GLU A 1 114 ? 13.650 -3.520 -22.180 1.00 62.12 114 GLU A O 1
ATOM 867 N N . ILE A 1 115 ? 15.496 -2.908 -21.055 1.00 61.53 115 ILE A N 1
ATOM 868 C CA . ILE A 1 115 ? 16.154 -2.332 -22.229 1.00 61.53 115 ILE A CA 1
ATOM 869 C C . ILE A 1 115 ? 16.826 -3.484 -22.991 1.00 61.53 115 ILE A C 1
ATOM 871 O O . ILE A 1 115 ? 17.777 -4.080 -22.465 1.00 61.53 115 ILE A O 1
ATOM 875 N N . PRO A 1 116 ? 16.360 -3.833 -24.207 1.00 55.72 116 PRO A N 1
ATOM 876 C CA . PRO A 1 116 ? 16.994 -4.869 -25.004 1.00 55.72 116 PRO A CA 1
ATOM 877 C C . PRO A 1 116 ? 18.399 -4.404 -25.392 1.00 55.72 116 PRO A C 1
ATOM 879 O O . PRO A 1 116 ? 18.592 -3.365 -26.020 1.00 55.72 116 PRO A O 1
ATOM 882 N N . GLU A 1 117 ? 19.396 -5.177 -24.978 1.00 60.50 117 GLU A N 1
ATOM 883 C CA . GLU A 1 117 ? 20.799 -4.957 -25.317 1.00 60.50 117 GLU A CA 1
ATOM 884 C C . GLU A 1 117 ? 21.121 -5.826 -26.526 1.00 60.50 117 GLU A C 1
ATOM 886 O O . GLU A 1 117 ? 21.726 -6.889 -26.433 1.00 60.50 117 GLU A O 1
ATOM 891 N N . ASN A 1 118 ? 20.580 -5.412 -27.666 1.00 55.72 118 ASN A N 1
ATOM 892 C CA . ASN A 1 118 ? 20.950 -5.931 -28.969 1.00 55.72 118 ASN A CA 1
ATOM 893 C C . ASN A 1 118 ? 20.747 -4.850 -30.035 1.00 55.72 118 ASN A C 1
ATOM 895 O O . ASN A 1 118 ? 19.810 -4.877 -30.829 1.00 55.72 118 ASN A O 1
ATOM 899 N N . LEU A 1 119 ? 21.687 -3.918 -30.094 1.00 43.88 119 LEU A N 1
ATOM 900 C CA . LEU A 1 119 ? 22.052 -3.320 -31.369 1.00 43.88 119 LEU A CA 1
ATOM 901 C C . LEU A 1 119 ? 23.575 -3.476 -31.503 1.00 43.88 119 LEU A C 1
ATOM 903 O O . LEU A 1 119 ? 24.250 -3.273 -30.493 1.00 43.88 119 LEU A O 1
ATOM 907 N N . PRO A 1 120 ? 24.094 -3.936 -32.660 1.00 48.28 120 PRO A N 1
ATOM 908 C CA . PRO A 1 120 ? 25.537 -4.015 -32.896 1.00 48.28 120 PRO A CA 1
ATOM 909 C C . PRO A 1 120 ? 26.249 -2.685 -32.635 1.00 48.28 120 PRO A C 1
ATOM 911 O O . PRO A 1 120 ? 25.619 -1.622 -32.850 1.00 48.28 120 PRO A O 1
#

pLDDT: mean 75.74, std 16.08, range [34.19, 94.12]

Foldseek 3Di:
DPCLPPPVLPVDLPDLVVQCQADPVRDGHVSSVVSVVVNVVSVVVVVLVVVLVVLCVVLVVQCVPCPPVPVSNVVSVVSNVVSVVSVCVVSVVVVVQVVVCVVVVPPDRPVDPDDDPDDD